Protein AF-A0A7C1J392-F1 (afdb_monomer_lite)

pLDDT: mean 86.51, std 8.69, range [54.91, 96.25]

Radius of gyration: 18.33 Å; chains: 1; bounding box: 50×27×50 Å

Secondary structure (DSSP, 8-state):
--HHHHHHHHHHHHHHHHHHHIIIIITT-HHHHHTSHHHHHHHHHHHHHHHHHHHHTTS----HHHHHHHHHHHHHHHHHHHHHHHHHHH-TT-TTTTHHIIIIIHHHHHHHHHHHHHHHHHHHHHH--

Foldseek 3Di:
DDPVVLVVVLVVQLVCQLCCQLPPPQVVPPVSVVVVVSNVVSNVRSVVRSVVSSVVVVVDDLDLVNLLQVQLCVQLVVQLCCQQCVCCVPPVVDPCHSVCSVPPRNNVRSNVRSVVSNVVVVVVVVVVD

Structure (mmCIF, N/CA/C/O backbone):
data_AF-A0A7C1J392-F1
#
_entry.id   AF-A0A7C1J392-F1
#
loop_
_atom_site.group_PDB
_atom_site.id
_atom_site.type_symbol
_atom_site.label_atom_id
_atom_site.label_alt_id
_atom_site.label_comp_id
_atom_site.label_asym_id
_atom_site.label_entity_id
_atom_site.label_seq_id
_atom_site.pdbx_PDB_ins_code
_atom_site.Cartn_x
_atom_site.Cartn_y
_atom_site.Cartn_z
_atom_site.occupancy
_atom_site.B_iso_or_equiv
_atom_site.auth_seq_id
_atom_site.auth_comp_id
_atom_site.auth_asym_id
_atom_site.auth_atom_id
_atom_site.pdbx_PDB_model_num
ATOM 1 N N . MET A 1 1 ? -3.263 0.006 19.945 1.00 63.88 1 MET A N 1
ATOM 2 C CA . MET A 1 1 ? -3.326 -1.026 18.874 1.00 63.88 1 MET A CA 1
ATOM 3 C C . MET A 1 1 ? -2.504 -2.243 19.294 1.00 63.88 1 MET A C 1
ATOM 5 O O . MET A 1 1 ? -1.474 -2.039 19.924 1.00 63.88 1 MET A O 1
ATOM 9 N N . ASN A 1 2 ? -2.928 -3.475 18.980 1.00 72.56 2 ASN A N 1
ATOM 10 C CA . ASN A 1 2 ? -2.185 -4.689 19.365 1.00 72.56 2 ASN A CA 1
ATOM 11 C C . ASN A 1 2 ? -0.777 -4.689 18.746 1.00 72.56 2 ASN A C 1
ATOM 13 O O . ASN A 1 2 ? -0.609 -4.280 17.594 1.00 72.56 2 ASN A O 1
ATOM 17 N N . ASN A 1 3 ? 0.224 -5.171 19.490 1.00 79.62 3 ASN A N 1
ATOM 18 C CA . ASN A 1 3 ? 1.631 -5.146 19.062 1.00 79.62 3 ASN A CA 1
ATOM 19 C C . ASN A 1 3 ? 1.865 -5.878 17.730 1.00 79.62 3 ASN A C 1
ATOM 21 O O . ASN A 1 3 ? 2.665 -5.417 16.922 1.00 79.62 3 ASN A O 1
ATOM 25 N N . PHE A 1 4 ? 1.106 -6.945 17.459 1.00 74.19 4 PHE A N 1
ATOM 26 C CA . PHE A 1 4 ? 1.136 -7.658 16.179 1.00 74.19 4 PHE A CA 1
ATOM 27 C C . PHE A 1 4 ? 0.763 -6.757 14.988 1.00 74.19 4 PHE A C 1
ATOM 29 O O . PHE A 1 4 ? 1.508 -6.660 14.020 1.00 74.19 4 PHE A O 1
ATOM 36 N N . PHE A 1 5 ? -0.349 -6.023 15.081 1.00 69.25 5 PHE A N 1
ATOM 37 C CA . PHE A 1 5 ? -0.779 -5.101 14.022 1.00 69.25 5 PHE A CA 1
ATOM 38 C C . PHE A 1 5 ? 0.198 -3.942 13.830 1.00 69.25 5 PHE A C 1
ATOM 40 O O . PHE A 1 5 ? 0.471 -3.546 12.699 1.00 69.25 5 PHE A O 1
ATOM 47 N N . ARG A 1 6 ? 0.751 -3.411 14.929 1.00 80.06 6 ARG A N 1
ATOM 48 C CA . ARG A 1 6 ? 1.806 -2.388 14.867 1.00 80.06 6 ARG A CA 1
ATOM 49 C C . ARG A 1 6 ? 3.013 -2.901 14.096 1.00 80.06 6 ARG A C 1
ATOM 51 O O . ARG A 1 6 ? 3.497 -2.200 13.219 1.00 80.06 6 ARG A O 1
ATOM 58 N N . PHE A 1 7 ? 3.442 -4.129 14.375 1.00 85.69 7 PHE A N 1
ATOM 59 C CA . PHE A 1 7 ? 4.567 -4.748 13.687 1.00 85.69 7 PHE A CA 1
ATOM 60 C C . PHE A 1 7 ? 4.295 -4.905 12.189 1.00 85.69 7 PHE A C 1
ATOM 62 O O . PHE A 1 7 ? 5.100 -4.451 11.381 1.00 85.69 7 PHE A O 1
ATOM 69 N N . VAL A 1 8 ? 3.136 -5.460 11.817 1.00 79.75 8 VAL A N 1
ATOM 70 C CA . VAL A 1 8 ? 2.748 -5.651 10.409 1.00 79.75 8 VAL A CA 1
ATOM 71 C C . VAL A 1 8 ? 2.730 -4.323 9.650 1.00 79.75 8 VAL A C 1
ATOM 73 O O . VAL A 1 8 ? 3.330 -4.219 8.585 1.00 79.75 8 VAL A O 1
ATOM 76 N N . ILE A 1 9 ? 2.101 -3.282 10.203 1.00 81.50 9 ILE A N 1
ATOM 77 C CA . ILE A 1 9 ? 2.034 -1.965 9.553 1.00 81.50 9 ILE A CA 1
ATOM 78 C C . ILE A 1 9 ? 3.429 -1.349 9.419 1.00 81.50 9 ILE A C 1
ATOM 80 O O . ILE A 1 9 ? 3.772 -0.845 8.354 1.00 81.50 9 ILE A O 1
ATOM 84 N N . THR A 1 10 ? 4.248 -1.401 10.470 1.00 87.12 10 THR A N 1
ATOM 85 C CA . THR A 1 10 ? 5.625 -0.897 10.424 1.00 87.12 10 THR A CA 1
ATOM 86 C C . THR A 1 10 ? 6.466 -1.644 9.386 1.00 87.12 10 THR A C 1
ATOM 88 O O . THR A 1 10 ? 7.217 -0.999 8.660 1.00 87.12 10 THR A O 1
ATOM 91 N N . ALA A 1 11 ? 6.310 -2.966 9.260 1.00 86.75 11 ALA A N 1
ATOM 92 C CA . ALA A 1 11 ? 6.997 -3.767 8.249 1.00 86.75 11 ALA A CA 1
ATOM 93 C C . ALA 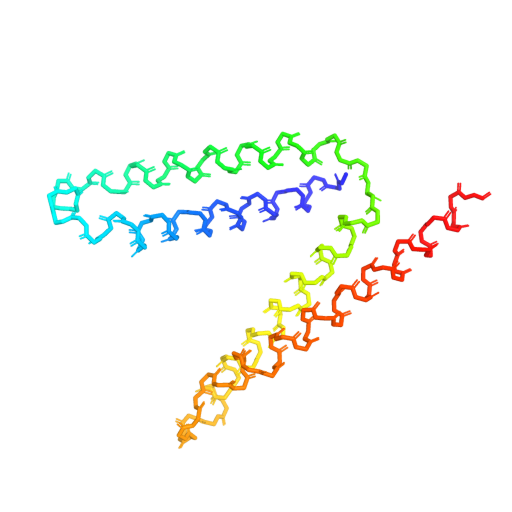A 1 11 ? 6.550 -3.402 6.823 1.00 86.75 11 ALA A C 1
ATOM 95 O O . ALA A 1 11 ? 7.393 -3.185 5.957 1.00 86.75 11 ALA A O 1
ATOM 96 N N . ILE A 1 12 ? 5.240 -3.254 6.590 1.00 84.44 12 ILE A N 1
ATOM 97 C CA . ILE A 1 12 ? 4.700 -2.812 5.295 1.00 84.44 12 ILE A CA 1
ATOM 98 C C . ILE A 1 12 ? 5.235 -1.422 4.937 1.00 84.44 12 ILE A C 1
ATOM 100 O O . ILE A 1 12 ? 5.707 -1.224 3.822 1.00 84.44 12 ILE A O 1
ATOM 104 N N . VAL A 1 13 ? 5.203 -0.469 5.876 1.00 88.75 13 VAL A N 1
ATOM 105 C CA . VAL A 1 13 ? 5.715 0.893 5.656 1.00 88.75 13 VAL A CA 1
ATOM 106 C C . VAL A 1 13 ? 7.208 0.878 5.361 1.00 88.75 13 VAL A C 1
ATOM 108 O O . VAL A 1 13 ? 7.636 1.580 4.453 1.00 88.75 13 VAL A O 1
ATOM 111 N N . PHE A 1 14 ? 7.993 0.078 6.086 1.00 92.81 14 PHE A N 1
ATOM 112 C CA . PHE A 1 14 ? 9.423 -0.067 5.827 1.00 92.81 14 PHE A CA 1
ATOM 113 C C . PHE A 1 14 ? 9.680 -0.542 4.393 1.00 92.81 14 PHE A C 1
ATOM 115 O O . PHE A 1 14 ? 10.399 0.117 3.648 1.00 92.81 14 PHE A O 1
ATOM 122 N N . VAL A 1 15 ? 9.047 -1.648 3.988 1.00 88.50 15 VAL A N 1
ATOM 123 C CA . VAL A 1 15 ? 9.220 -2.233 2.651 1.00 88.50 15 VAL A CA 1
ATOM 124 C C . VAL A 1 15 ? 8.754 -1.257 1.569 1.00 88.50 15 VAL A C 1
ATOM 126 O O . VAL A 1 15 ? 9.487 -0.997 0.617 1.00 88.50 15 VAL A O 1
ATOM 129 N N . ALA A 1 16 ? 7.570 -0.664 1.732 1.00 86.19 16 ALA A N 1
ATOM 130 C CA . ALA A 1 16 ? 7.018 0.286 0.773 1.00 86.19 16 ALA A CA 1
ATOM 131 C C . ALA A 1 16 ? 7.896 1.538 0.634 1.00 86.19 16 ALA A C 1
ATOM 133 O O . ALA A 1 16 ? 8.214 1.936 -0.483 1.00 86.19 16 ALA A O 1
ATOM 134 N N . ALA A 1 17 ? 8.325 2.136 1.750 1.00 90.38 17 ALA A N 1
ATOM 135 C CA . ALA A 1 17 ? 9.190 3.312 1.738 1.00 90.38 17 ALA A CA 1
ATOM 136 C C . ALA A 1 17 ? 10.556 2.999 1.117 1.00 90.38 17 ALA A C 1
ATOM 138 O O . ALA A 1 17 ? 11.040 3.790 0.314 1.00 90.38 17 ALA A O 1
ATOM 139 N N . PHE A 1 18 ? 11.148 1.842 1.431 1.00 92.31 18 PHE A N 1
ATOM 140 C CA . PHE A 1 18 ? 12.415 1.414 0.840 1.00 92.31 18 PHE A CA 1
ATOM 141 C C . PHE A 1 18 ? 12.315 1.338 -0.686 1.00 92.31 18 PHE A C 1
ATOM 143 O O . PHE A 1 18 ? 13.057 2.029 -1.384 1.00 92.31 18 PHE A O 1
ATOM 150 N N . PHE A 1 19 ? 11.360 0.558 -1.204 1.00 88.88 19 PHE A N 1
ATOM 151 C CA . PHE A 1 19 ? 11.206 0.380 -2.646 1.00 88.88 19 PHE A CA 1
ATOM 152 C C . PHE A 1 19 ? 10.826 1.679 -3.350 1.00 88.88 19 PHE A C 1
ATOM 154 O O . PHE A 1 19 ? 11.388 1.977 -4.399 1.00 88.88 19 PHE A O 1
ATOM 161 N N . PHE A 1 20 ? 9.916 2.470 -2.780 1.00 86.44 20 PHE A N 1
ATOM 162 C CA . PHE A 1 20 ? 9.478 3.720 -3.395 1.00 86.44 20 PHE A CA 1
ATOM 163 C C . PHE A 1 20 ? 10.614 4.747 -3.475 1.00 86.44 20 PHE A C 1
ATOM 165 O O . PHE A 1 20 ? 10.830 5.344 -4.525 1.00 86.44 20 PHE A O 1
ATOM 172 N N . ILE A 1 21 ? 11.379 4.928 -2.394 1.00 90.56 21 ILE A N 1
ATOM 173 C CA . ILE A 1 21 ? 12.497 5.883 -2.353 1.00 90.56 21 ILE A CA 1
ATOM 174 C C . ILE A 1 21 ? 13.650 5.416 -3.242 1.00 90.56 21 ILE A C 1
ATOM 176 O O . ILE A 1 21 ? 14.305 6.239 -3.877 1.00 90.56 21 ILE A O 1
ATOM 180 N N . TYR A 1 22 ? 13.891 4.108 -3.319 1.00 90.12 22 TYR A N 1
ATOM 181 C CA . TYR A 1 22 ? 14.892 3.566 -4.226 1.00 90.12 22 TYR A CA 1
ATOM 182 C C . TYR A 1 22 ? 14.491 3.764 -5.698 1.00 90.12 22 TYR A C 1
ATOM 184 O O . TYR A 1 22 ? 15.249 4.378 -6.439 1.00 90.12 22 TYR A O 1
ATOM 192 N N . TRP A 1 23 ? 13.304 3.305 -6.111 1.00 85.25 23 TRP A N 1
ATOM 193 C CA . TRP A 1 23 ? 12.905 3.251 -7.527 1.00 85.25 23 TRP A CA 1
ATOM 194 C C . TRP A 1 23 ? 12.411 4.570 -8.123 1.00 85.25 23 TRP A C 1
ATOM 196 O O . TRP A 1 23 ? 12.486 4.745 -9.337 1.00 85.25 23 TRP A O 1
ATOM 206 N N . VAL A 1 24 ? 11.839 5.473 -7.318 1.00 85.88 24 VAL A N 1
ATOM 207 C CA . VAL A 1 24 ? 11.214 6.689 -7.862 1.00 85.88 24 VAL A CA 1
ATOM 208 C C . VAL A 1 24 ? 12.223 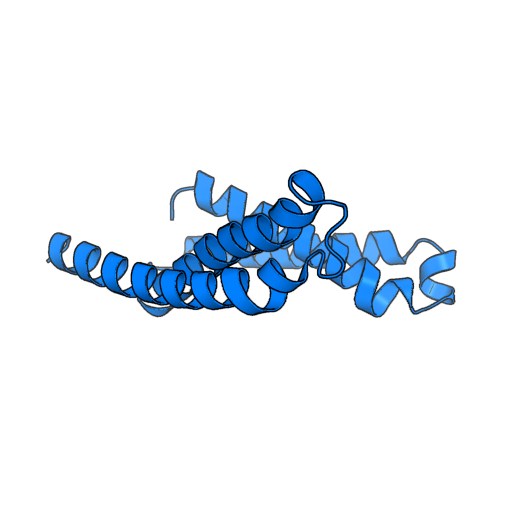7.836 -7.976 1.00 85.88 24 VAL A C 1
ATOM 210 O O . VAL A 1 24 ? 12.444 8.293 -9.089 1.00 85.88 24 VAL A O 1
ATOM 213 N N . PRO A 1 25 ? 12.858 8.327 -6.894 1.00 87.06 25 PRO A N 1
ATOM 214 C CA . PRO A 1 25 ? 13.842 9.400 -7.014 1.00 87.06 25 PRO A CA 1
ATOM 215 C C . PRO A 1 25 ? 15.291 8.918 -7.187 1.00 87.06 25 PRO A C 1
ATOM 217 O O . PRO A 1 25 ? 16.018 9.506 -7.980 1.00 87.06 25 PRO A O 1
ATOM 220 N N . LEU A 1 26 ? 15.751 7.900 -6.444 1.00 88.25 26 LEU A N 1
ATOM 221 C CA . LEU A 1 26 ? 17.194 7.635 -6.313 1.00 88.25 26 LEU A CA 1
ATOM 222 C C . LEU A 1 26 ? 17.790 6.849 -7.483 1.00 88.25 26 LEU A C 1
ATOM 224 O O . LEU A 1 26 ? 18.863 7.206 -7.963 1.00 88.25 26 LEU A O 1
ATOM 228 N N . SER A 1 27 ? 17.093 5.832 -7.993 1.00 86.94 27 SER A N 1
ATOM 229 C CA . SER A 1 27 ? 17.550 5.059 -9.155 1.00 86.94 27 SER A CA 1
ATOM 230 C C . SER A 1 27 ? 17.590 5.885 -10.442 1.00 86.94 27 SER A C 1
ATOM 232 O O . SER A 1 27 ? 18.258 5.496 -11.394 1.00 86.94 27 SER A O 1
ATOM 234 N N . LEU A 1 28 ? 16.891 7.025 -10.478 1.00 88.25 28 LEU A N 1
ATOM 235 C CA . LEU A 1 28 ? 16.880 7.942 -11.618 1.00 88.25 28 LEU A CA 1
ATOM 236 C C . LEU A 1 28 ? 18.056 8.929 -11.616 1.00 88.25 28 LEU A C 1
ATOM 238 O O . LEU A 1 28 ? 18.220 9.660 -12.589 1.00 88.25 28 LEU A O 1
ATOM 242 N N . ILE A 1 29 ? 18.872 8.965 -10.554 1.00 90.50 29 ILE A N 1
ATOM 243 C CA . ILE A 1 29 ? 20.055 9.828 -10.456 1.00 90.50 29 ILE A CA 1
ATOM 244 C C . ILE A 1 29 ? 21.304 8.967 -10.719 1.00 90.50 29 ILE A C 1
ATOM 246 O O . ILE A 1 29 ? 21.765 8.283 -9.800 1.00 90.50 29 ILE A O 1
ATOM 250 N N . PRO A 1 30 ? 21.900 9.011 -11.931 1.00 84.44 30 PRO A N 1
ATOM 251 C CA . PRO A 1 30 ? 22.934 8.056 -12.348 1.00 84.44 30 PRO A CA 1
ATOM 252 C C . PRO A 1 30 ? 24.131 8.011 -11.393 1.00 84.44 30 PRO A C 1
ATOM 254 O O . PRO A 1 30 ? 24.565 6.943 -10.975 1.00 84.44 30 PRO A O 1
ATOM 257 N N . TYR A 1 31 ? 24.595 9.182 -10.952 1.00 84.38 31 TYR A N 1
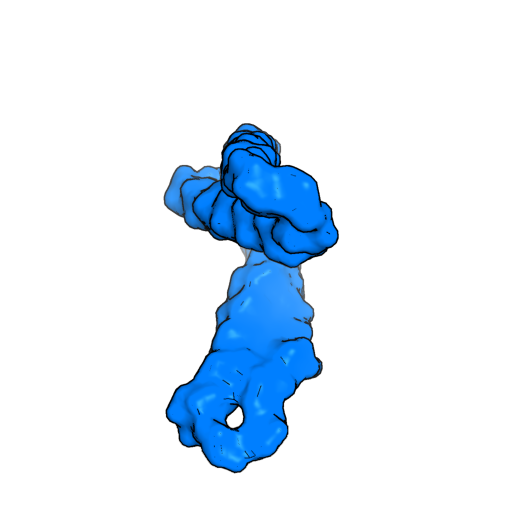ATOM 258 C CA . TYR A 1 31 ? 25.743 9.310 -10.054 1.00 84.38 31 TYR A CA 1
ATOM 259 C C . TYR A 1 31 ? 25.512 8.665 -8.674 1.00 84.38 31 TYR A C 1
ATOM 261 O O . TYR A 1 31 ? 26.400 8.030 -8.113 1.00 84.38 31 TYR A O 1
ATOM 269 N N . VAL A 1 32 ? 24.303 8.797 -8.117 1.00 79.06 32 VAL A N 1
ATOM 270 C CA . VAL A 1 32 ? 23.947 8.260 -6.788 1.00 79.06 32 VAL A CA 1
ATOM 271 C C . VAL A 1 32 ? 23.642 6.759 -6.864 1.00 79.06 32 VAL A C 1
ATOM 273 O O . VAL A 1 32 ? 23.804 6.030 -5.877 1.00 79.06 32 VAL A O 1
ATOM 276 N N . HIS A 1 33 ? 23.209 6.283 -8.032 1.00 79.94 33 HIS A N 1
ATOM 277 C CA . HIS A 1 33 ? 22.991 4.869 -8.304 1.00 79.94 33 HIS A CA 1
ATOM 278 C C . HIS A 1 33 ? 24.313 4.105 -8.483 1.00 79.94 33 HIS A C 1
ATOM 280 O O . HIS A 1 33 ? 24.509 3.095 -7.810 1.00 79.94 33 HIS A O 1
ATOM 286 N N . GLU A 1 34 ? 25.241 4.600 -9.311 1.00 79.75 34 GLU A N 1
ATOM 287 C CA . GLU A 1 34 ? 26.516 3.914 -9.589 1.00 79.75 34 GLU A CA 1
ATOM 288 C C . GLU A 1 34 ? 27.417 3.774 -8.359 1.00 79.75 34 GLU A C 1
ATOM 290 O O . GLU A 1 34 ? 28.076 2.752 -8.181 1.00 79.75 34 GLU A O 1
ATOM 295 N N . LEU A 1 35 ? 27.386 4.752 -7.451 1.00 84.50 35 LEU A N 1
ATOM 296 C CA . LEU A 1 35 ? 28.114 4.685 -6.182 1.00 84.50 35 LEU A CA 1
ATOM 297 C C . LEU A 1 35 ? 27.472 3.725 -5.159 1.00 84.50 35 LEU A C 1
ATOM 299 O O . LEU A 1 35 ? 27.989 3.571 -4.054 1.00 84.50 35 LEU A O 1
ATOM 303 N N . GLY A 1 36 ? 26.310 3.129 -5.459 1.00 84.25 36 GLY A N 1
ATOM 304 C CA . GLY A 1 36 ? 25.572 2.247 -4.545 1.00 84.25 36 GLY A CA 1
ATOM 305 C C . GLY A 1 36 ? 24.954 2.953 -3.327 1.00 84.25 36 GLY A C 1
ATOM 306 O O . GLY A 1 36 ? 24.265 2.323 -2.523 1.00 84.25 36 GLY A O 1
ATOM 307 N N . ILE A 1 37 ? 25.136 4.273 -3.196 1.00 90.31 37 ILE A N 1
ATOM 308 C CA . ILE A 1 37 ? 24.666 5.083 -2.058 1.00 90.31 37 ILE A CA 1
ATOM 309 C C . ILE A 1 37 ? 23.130 5.101 -1.990 1.00 90.31 37 ILE A C 1
ATOM 311 O O . ILE A 1 37 ? 22.549 5.196 -0.907 1.00 90.31 37 ILE A O 1
ATOM 315 N N . SER A 1 38 ? 22.463 4.919 -3.134 1.00 89.00 38 SER A N 1
ATOM 316 C CA . SER A 1 38 ? 21.001 4.816 -3.241 1.00 89.00 38 SER A CA 1
ATOM 317 C C . SER A 1 38 ? 20.390 3.782 -2.287 1.00 89.00 38 SER A C 1
ATOM 319 O O . SER A 1 38 ? 19.345 4.042 -1.685 1.00 89.00 38 SER A O 1
ATOM 321 N N . TYR A 1 39 ? 21.044 2.632 -2.090 1.00 88.81 39 TYR A N 1
ATOM 322 C CA . TYR A 1 39 ? 20.569 1.591 -1.171 1.00 88.81 39 TYR A CA 1
ATOM 323 C C . TYR A 1 39 ? 20.634 2.042 0.290 1.00 88.81 39 TYR A C 1
ATOM 325 O O . TYR A 1 39 ? 19.698 1.818 1.053 1.00 88.81 39 TYR A O 1
ATOM 333 N N . PHE A 1 40 ? 21.709 2.724 0.683 1.00 93.00 40 PHE A N 1
ATOM 334 C CA . PHE A 1 40 ? 21.883 3.190 2.057 1.00 93.00 40 PHE A CA 1
ATOM 335 C C . PHE A 1 40 ? 20.941 4.348 2.395 1.00 93.00 40 PHE A C 1
ATOM 337 O O . PHE A 1 40 ? 20.346 4.354 3.472 1.00 93.00 40 PHE A O 1
ATOM 344 N N . ILE A 1 41 ? 20.750 5.294 1.467 1.00 92.25 41 ILE A N 1
ATOM 345 C CA . ILE A 1 41 ? 19.805 6.406 1.652 1.00 92.25 41 ILE A CA 1
ATOM 346 C C . ILE A 1 41 ? 18.375 5.870 1.754 1.00 92.25 41 ILE A C 1
ATOM 348 O O . ILE A 1 41 ? 17.660 6.211 2.695 1.00 92.25 41 ILE A O 1
ATOM 352 N N . SER A 1 42 ? 17.960 4.997 0.829 1.00 92.06 42 SER A N 1
ATOM 353 C CA . SER A 1 42 ? 16.614 4.407 0.858 1.00 92.06 42 SER A CA 1
ATOM 354 C C . SER A 1 42 ? 16.368 3.592 2.128 1.00 92.06 42 SER A C 1
ATOM 356 O O . SER A 1 42 ? 15.314 3.741 2.746 1.00 92.06 42 SER A O 1
ATOM 358 N N . LEU A 1 43 ? 17.346 2.801 2.580 1.00 94.94 43 LEU A N 1
ATOM 359 C CA . LEU A 1 43 ? 17.255 2.036 3.825 1.00 94.94 43 LEU A CA 1
ATOM 360 C C . LEU A 1 43 ? 17.168 2.953 5.053 1.00 94.94 43 LEU A C 1
ATOM 362 O O . LEU A 1 43 ? 16.337 2.719 5.931 1.00 94.94 43 LEU A O 1
ATOM 366 N N . GLY A 1 44 ? 17.954 4.033 5.091 1.00 95.25 44 GLY A N 1
ATOM 367 C CA . GLY A 1 44 ? 17.893 5.044 6.148 1.00 95.25 44 GLY A CA 1
ATOM 368 C C . GLY A 1 44 ? 16.535 5.747 6.219 1.00 95.25 44 GLY A C 1
ATOM 369 O O . GLY A 1 44 ? 15.932 5.834 7.291 1.00 95.25 44 GLY A O 1
ATOM 370 N N . CYS A 1 45 ? 16.000 6.190 5.078 1.00 93.56 45 CYS A N 1
ATOM 371 C CA . CYS A 1 45 ? 14.681 6.819 5.019 1.00 93.56 45 CYS A CA 1
ATOM 372 C C . CYS A 1 45 ? 13.553 5.842 5.381 1.00 93.56 45 CYS A C 1
ATOM 374 O O . CYS A 1 45 ? 12.634 6.210 6.116 1.00 93.56 45 CYS A O 1
ATOM 376 N N . ALA A 1 46 ? 13.630 4.593 4.917 1.00 93.31 46 ALA A N 1
ATOM 377 C CA . ALA A 1 46 ? 12.671 3.549 5.260 1.00 93.31 46 ALA A CA 1
ATOM 378 C C . ALA A 1 46 ? 12.681 3.237 6.761 1.00 93.31 46 ALA A C 1
ATOM 380 O O . ALA A 1 46 ? 11.620 3.165 7.383 1.00 93.31 46 ALA A O 1
ATOM 381 N N . ALA A 1 47 ? 13.868 3.117 7.364 1.00 95.19 47 ALA A N 1
ATOM 382 C CA . ALA A 1 47 ? 14.024 2.924 8.802 1.00 95.19 47 ALA A CA 1
ATOM 383 C C . ALA A 1 47 ? 13.444 4.104 9.595 1.00 95.19 47 ALA A C 1
ATOM 385 O O . ALA A 1 47 ? 12.727 3.890 10.574 1.00 95.19 47 ALA A O 1
ATOM 386 N N . PHE A 1 48 ? 13.685 5.341 9.149 1.00 94.00 48 PHE A N 1
ATOM 387 C CA . PHE A 1 48 ? 13.124 6.537 9.776 1.00 94.00 48 PHE A CA 1
ATOM 388 C C . PHE A 1 48 ? 11.590 6.573 9.696 1.00 94.00 48 PHE A C 1
ATOM 390 O O . PHE A 1 48 ? 10.925 6.798 10.709 1.00 94.00 48 PHE A O 1
ATOM 397 N N . ALA A 1 49 ? 11.011 6.289 8.526 1.00 91.19 49 ALA A N 1
ATOM 398 C CA . ALA A 1 49 ? 9.561 6.226 8.341 1.00 91.19 49 ALA A CA 1
ATOM 399 C C . ALA A 1 49 ? 8.922 5.121 9.202 1.00 91.19 49 ALA A C 1
ATOM 401 O O . ALA A 1 49 ? 7.931 5.359 9.896 1.00 91.19 49 ALA A O 1
ATOM 402 N N . ALA A 1 50 ? 9.521 3.928 9.218 1.00 90.62 50 ALA A N 1
ATOM 403 C CA . ALA A 1 50 ? 9.078 2.802 10.033 1.00 90.62 50 ALA A CA 1
ATOM 404 C C . ALA A 1 50 ? 9.133 3.127 11.534 1.00 90.62 50 ALA A C 1
ATOM 406 O O . ALA A 1 50 ? 8.159 2.903 12.260 1.00 90.62 50 ALA A O 1
ATOM 407 N N . TRP A 1 51 ? 10.238 3.722 11.995 1.00 93.19 51 TRP A N 1
ATOM 408 C CA . TRP A 1 51 ? 10.398 4.202 13.366 1.00 93.19 51 TRP A CA 1
ATOM 409 C C . TRP A 1 51 ? 9.332 5.241 13.735 1.00 93.19 51 TRP A C 1
ATOM 411 O O . TRP A 1 51 ? 8.705 5.133 14.794 1.00 93.19 51 TRP A O 1
ATOM 421 N N . TYR A 1 52 ? 9.079 6.211 12.851 1.00 89.56 52 TYR A N 1
ATOM 422 C CA . TYR A 1 52 ? 8.070 7.246 13.060 1.00 89.56 52 TYR A CA 1
ATOM 423 C C . TYR A 1 52 ? 6.668 6.639 13.210 1.00 89.56 52 TYR A C 1
ATOM 425 O O . TYR A 1 52 ? 5.952 6.937 14.172 1.00 89.56 52 TYR A O 1
ATOM 433 N N . VAL A 1 53 ? 6.296 5.721 12.313 1.00 87.56 53 VAL A N 1
ATOM 434 C CA . VAL A 1 53 ? 5.011 5.009 12.360 1.00 87.56 53 VAL A CA 1
ATOM 435 C C . VAL A 1 53 ? 4.895 4.155 13.618 1.00 87.56 53 VAL A C 1
ATOM 437 O O . VAL A 1 53 ? 3.852 4.181 14.272 1.00 87.56 53 VAL A O 1
ATOM 440 N N . TRP A 1 54 ? 5.951 3.447 14.022 1.00 88.38 54 TRP A N 1
ATOM 441 C CA . TRP A 1 54 ? 5.955 2.650 15.252 1.00 88.38 54 TRP A CA 1
ATOM 442 C C . TRP A 1 54 ? 5.733 3.509 16.506 1.00 88.38 54 TRP A C 1
ATOM 444 O O . TRP A 1 54 ? 4.953 3.133 17.388 1.00 88.38 54 TRP A O 1
ATOM 454 N N . ARG A 1 55 ? 6.383 4.678 16.577 1.00 87.25 55 ARG A N 1
ATOM 455 C CA . ARG A 1 55 ? 6.241 5.644 17.678 1.00 87.25 55 ARG A CA 1
ATOM 456 C C . ARG A 1 55 ? 4.829 6.228 17.730 1.00 87.25 55 ARG A C 1
ATOM 458 O O . ARG A 1 55 ? 4.206 6.209 18.786 1.00 87.25 55 ARG A O 1
ATOM 465 N N . LYS A 1 56 ? 4.291 6.706 16.602 1.00 81.62 56 LYS A N 1
ATOM 466 C CA . LYS A 1 56 ? 2.965 7.350 16.557 1.00 81.62 56 LYS A CA 1
ATOM 467 C C . LYS A 1 56 ? 1.801 6.373 16.694 1.00 81.62 56 LYS A C 1
ATOM 469 O O . LYS A 1 56 ? 0.793 6.720 17.299 1.00 81.62 56 LYS A O 1
ATOM 474 N N . SER A 1 57 ? 1.951 5.139 16.222 1.00 73.38 57 SER A N 1
ATOM 475 C CA . SER A 1 57 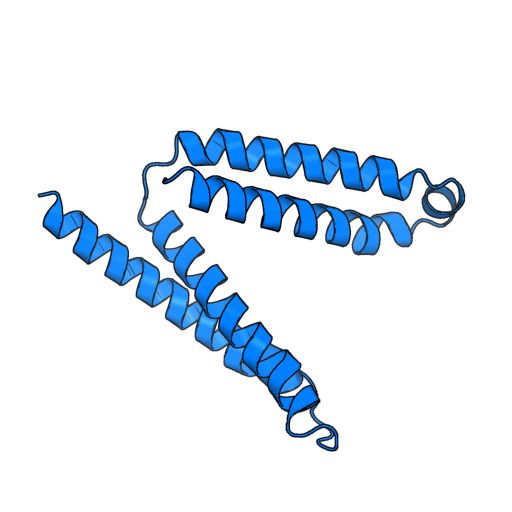? 0.933 4.093 16.391 1.00 73.38 57 SER A CA 1
ATOM 476 C C . SER A 1 57 ? 0.775 3.606 17.840 1.00 73.38 57 SER A C 1
ATOM 478 O O . SER A 1 57 ? -0.208 2.928 18.143 1.00 73.38 57 SER A O 1
ATOM 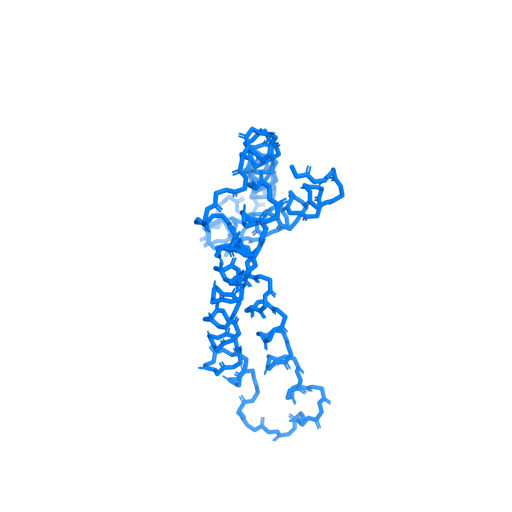480 N N . ALA A 1 58 ? 1.704 3.956 18.742 1.00 69.44 58 ALA A N 1
ATOM 481 C CA . ALA A 1 58 ? 1.599 3.688 20.178 1.00 69.44 58 ALA A CA 1
ATOM 482 C C . ALA A 1 58 ? 0.567 4.589 20.874 1.00 69.44 58 ALA A C 1
ATOM 484 O O . ALA A 1 58 ? -0.156 4.128 21.749 1.00 69.44 58 ALA A O 1
ATOM 485 N N . SER A 1 59 ? 0.512 5.861 20.472 1.00 59.66 59 SER A N 1
ATOM 486 C CA . SER A 1 59 ? -0.302 6.914 21.101 1.00 59.66 59 SER A CA 1
ATOM 487 C C . SER A 1 59 ? -1.614 7.178 20.368 1.00 59.66 59 SER A C 1
ATOM 489 O O . SER A 1 59 ? -2.359 8.081 20.729 1.00 59.66 59 SER A O 1
ATOM 491 N N . ALA A 1 60 ? -1.864 6.440 19.292 1.00 58.62 60 ALA A N 1
ATOM 492 C CA . ALA A 1 60 ? -3.039 6.627 18.476 1.00 58.62 60 ALA A CA 1
ATOM 493 C C . ALA A 1 60 ? -4.235 5.914 19.120 1.00 58.62 60 ALA A C 1
ATOM 495 O O . ALA A 1 60 ? -4.392 4.692 18.989 1.00 58.62 60 ALA A O 1
ATOM 496 N N . ASP A 1 61 ? -5.085 6.681 19.803 1.00 62.84 61 ASP A N 1
ATOM 497 C CA . ASP A 1 61 ? -6.469 6.272 20.005 1.00 62.84 61 ASP A CA 1
ATOM 498 C C . ASP A 1 61 ? -7.082 5.973 18.639 1.00 62.84 61 ASP A C 1
ATOM 500 O O . ASP A 1 61 ? -6.854 6.703 17.673 1.00 62.84 61 ASP A O 1
ATOM 504 N N . ALA A 1 62 ? -7.829 4.871 18.538 1.00 63.84 62 ALA A N 1
ATOM 505 C CA . ALA A 1 62 ? -8.473 4.455 17.297 1.00 63.84 62 ALA A CA 1
ATOM 506 C C . ALA A 1 62 ? -9.611 5.430 16.952 1.00 63.84 62 ALA A C 1
ATOM 508 O O . ALA A 1 62 ? -10.791 5.146 17.162 1.00 63.84 62 ALA A O 1
ATOM 509 N N . GLY A 1 63 ? -9.241 6.610 16.461 1.00 77.69 63 GLY A N 1
ATOM 510 C CA . GLY A 1 63 ? -10.154 7.619 15.965 1.00 77.69 63 GLY A CA 1
ATOM 511 C C . GLY A 1 63 ? -10.888 7.125 14.723 1.00 77.69 63 GLY A C 1
ATOM 512 O O . GLY A 1 63 ? -10.470 6.178 14.046 1.00 77.69 63 GLY A O 1
ATOM 513 N N . LEU A 1 64 ? -11.990 7.800 14.410 1.00 81.44 64 LEU A N 1
ATOM 514 C CA . LEU A 1 64 ? -12.804 7.528 13.229 1.00 81.44 64 LEU A CA 1
ATOM 515 C C . LEU A 1 64 ? -11.955 7.508 11.950 1.00 81.44 64 LEU A C 1
ATOM 517 O O . LEU A 1 64 ? -11.955 6.521 11.219 1.00 81.44 64 LEU A O 1
ATOM 521 N N . THR A 1 65 ? -11.161 8.560 11.741 1.00 82.31 65 THR A N 1
ATOM 522 C CA . THR A 1 65 ? -10.281 8.724 10.576 1.00 82.31 65 THR A CA 1
ATOM 523 C C . THR A 1 65 ? -9.317 7.557 10.417 1.00 82.31 65 THR A C 1
ATOM 525 O O . THR A 1 65 ? -9.119 7.054 9.318 1.00 82.31 65 THR A O 1
ATOM 528 N N . GLN A 1 66 ? -8.752 7.072 11.520 1.00 82.81 66 GLN A N 1
ATOM 529 C CA . GLN A 1 66 ? -7.805 5.967 11.488 1.00 82.81 66 GLN A CA 1
ATOM 530 C C . GLN A 1 66 ? -8.484 4.637 11.151 1.00 82.81 66 GLN A C 1
ATOM 532 O O . GLN A 1 66 ? -7.928 3.844 10.398 1.00 82.81 66 GLN A O 1
ATOM 537 N N . SER A 1 67 ? -9.704 4.411 11.643 1.00 86.75 67 SER A N 1
ATOM 538 C CA . SER A 1 67 ? -10.482 3.215 11.296 1.00 86.75 67 SER A CA 1
ATOM 539 C C . SER A 1 67 ? -10.866 3.204 9.813 1.00 86.75 67 SER A C 1
ATOM 541 O O . SER A 1 67 ? -10.738 2.170 9.162 1.00 86.75 67 SER A O 1
ATOM 543 N N . ILE A 1 68 ? -11.256 4.362 9.266 1.00 89.31 68 ILE A N 1
ATOM 544 C CA . ILE A 1 68 ? -11.547 4.545 7.835 1.00 89.31 68 ILE A CA 1
ATOM 545 C C . ILE A 1 68 ? -10.295 4.289 6.993 1.00 89.31 68 ILE A C 1
ATOM 547 O O . ILE A 1 68 ? -10.336 3.468 6.083 1.00 89.31 68 ILE A O 1
ATOM 551 N N . ILE A 1 69 ? -9.173 4.946 7.312 1.00 87.12 69 ILE A N 1
ATOM 552 C CA . ILE A 1 69 ? -7.916 4.793 6.565 1.00 87.12 69 ILE A CA 1
ATOM 553 C C . ILE A 1 69 ? -7.462 3.331 6.580 1.00 87.12 69 ILE A C 1
ATOM 555 O O . ILE A 1 69 ? -7.137 2.783 5.530 1.00 87.12 69 ILE A O 1
ATOM 559 N N . TYR A 1 70 ? -7.483 2.664 7.738 1.00 85.50 70 TYR A N 1
ATOM 560 C CA . TYR A 1 70 ? -7.094 1.256 7.804 1.00 85.50 70 TYR A CA 1
ATOM 561 C C . TYR A 1 70 ? -8.008 0.353 6.993 1.00 85.50 70 TYR A C 1
ATOM 563 O O . TYR A 1 70 ? -7.508 -0.477 6.238 1.00 85.50 70 TYR A O 1
ATOM 571 N N . GLY A 1 71 ? -9.325 0.513 7.126 1.00 89.62 71 GLY A N 1
ATOM 572 C CA . GLY A 1 71 ? -10.269 -0.264 6.335 1.00 89.62 71 GLY A CA 1
ATOM 573 C C . GLY A 1 71 ? -10.011 -0.083 4.840 1.00 89.62 71 GLY A C 1
ATOM 574 O O . GLY A 1 71 ? -9.898 -1.073 4.119 1.00 89.62 71 GLY A O 1
ATOM 575 N N . ALA A 1 72 ? -9.833 1.165 4.396 1.00 92.69 72 ALA A N 1
ATOM 576 C CA . ALA A 1 72 ? -9.605 1.508 2.998 1.00 92.69 72 ALA A CA 1
ATOM 577 C C . ALA A 1 72 ? -8.332 0.867 2.435 1.00 92.69 72 ALA A C 1
ATOM 579 O O . ALA A 1 72 ? -8.383 0.189 1.413 1.00 92.69 72 ALA A O 1
ATOM 580 N N . PHE A 1 73 ? -7.196 1.005 3.121 1.00 90.75 73 PHE A N 1
ATOM 581 C CA . PHE A 1 73 ? -5.939 0.429 2.637 1.00 90.75 73 PHE A CA 1
ATOM 582 C C . PHE A 1 73 ? -5.895 -1.099 2.730 1.00 90.75 73 PHE A C 1
ATOM 584 O O . PHE A 1 73 ? -5.332 -1.733 1.842 1.00 90.75 73 PHE A O 1
ATOM 591 N N . ILE A 1 74 ? -6.492 -1.708 3.762 1.00 89.19 74 ILE A N 1
ATOM 592 C CA . ILE A 1 74 ? -6.503 -3.172 3.903 1.00 89.19 74 ILE A CA 1
ATOM 593 C C . ILE A 1 74 ? -7.379 -3.800 2.820 1.00 89.19 74 ILE A C 1
ATOM 595 O O . ILE A 1 74 ? -6.895 -4.635 2.059 1.00 89.19 74 ILE A O 1
ATOM 599 N N . ILE A 1 75 ? -8.653 -3.402 2.728 1.00 94.06 75 ILE A N 1
ATOM 600 C CA . ILE A 1 75 ? -9.564 -4.001 1.746 1.00 94.06 75 ILE A CA 1
ATOM 601 C C . ILE A 1 75 ? -9.139 -3.608 0.333 1.00 94.06 75 ILE A C 1
ATOM 603 O O . ILE A 1 75 ? -9.046 -4.489 -0.515 1.00 94.06 75 ILE A O 1
ATOM 607 N N . GLY A 1 76 ? -8.792 -2.337 0.102 1.00 94.62 76 GLY A N 1
ATOM 608 C CA . GLY A 1 76 ? -8.304 -1.856 -1.190 1.00 94.62 76 GLY A CA 1
ATOM 609 C C . GLY A 1 76 ? -7.034 -2.558 -1.657 1.00 94.62 76 GLY A C 1
ATOM 610 O O . GLY A 1 76 ? -6.937 -2.915 -2.825 1.00 94.62 76 GLY A O 1
ATOM 611 N N . GLY A 1 77 ? -6.083 -2.824 -0.757 1.00 91.81 77 GLY A N 1
ATOM 612 C CA . GLY A 1 77 ? -4.881 -3.593 -1.077 1.00 91.81 77 GLY A CA 1
ATOM 613 C C . GLY A 1 77 ? -5.191 -5.045 -1.449 1.00 91.81 77 GLY A C 1
ATOM 614 O O . GLY A 1 77 ? -4.700 -5.537 -2.462 1.00 91.81 77 GLY A O 1
ATOM 615 N N . ILE A 1 78 ? -6.044 -5.724 -0.674 1.00 93.12 78 ILE A N 1
ATOM 616 C CA . ILE A 1 78 ? -6.446 -7.115 -0.946 1.00 93.12 78 ILE A CA 1
ATOM 617 C C . ILE A 1 78 ? -7.146 -7.220 -2.305 1.00 93.12 78 ILE A C 1
ATOM 619 O O . ILE A 1 78 ? -6.797 -8.072 -3.124 1.00 93.12 78 ILE A O 1
ATOM 623 N N . SER A 1 79 ? -8.118 -6.349 -2.568 1.00 95.62 79 SER A N 1
ATOM 624 C CA . SER A 1 79 ? -8.887 -6.370 -3.810 1.00 95.62 79 SER A CA 1
ATOM 625 C C . SER A 1 79 ? -8.074 -5.888 -5.012 1.00 95.62 79 SER A C 1
ATOM 627 O O . SER A 1 79 ? -8.251 -6.422 -6.108 1.00 95.62 79 SER A O 1
ATOM 629 N N . PHE A 1 80 ? -7.144 -4.945 -4.825 1.00 95.44 80 PHE A N 1
ATOM 630 C CA . PHE A 1 80 ? -6.148 -4.588 -5.834 1.00 95.44 80 PHE A CA 1
ATOM 631 C C . PHE A 1 80 ? -5.312 -5.811 -6.210 1.00 95.44 80 PHE A C 1
ATOM 633 O O . PHE A 1 80 ? -5.292 -6.179 -7.378 1.00 95.44 80 PHE A O 1
ATOM 640 N N . CYS A 1 81 ? -4.693 -6.489 -5.237 1.00 94.00 81 CYS A N 1
ATOM 641 C CA . CYS A 1 81 ? -3.877 -7.676 -5.494 1.00 94.00 81 CYS A CA 1
ATOM 642 C C . CYS A 1 81 ? -4.679 -8.767 -6.215 1.00 94.00 81 CYS A C 1
ATOM 644 O O . CYS A 1 81 ? -4.203 -9.329 -7.201 1.00 94.00 81 CYS A O 1
ATOM 646 N N . ALA A 1 82 ? -5.914 -9.024 -5.778 1.00 92.75 82 ALA A N 1
ATOM 647 C CA . ALA A 1 82 ? -6.788 -9.998 -6.421 1.00 92.75 82 ALA A CA 1
ATOM 648 C C . ALA A 1 82 ? -7.093 -9.638 -7.887 1.00 92.75 82 ALA A C 1
ATOM 650 O O . ALA A 1 82 ? -6.990 -10.500 -8.754 1.00 92.75 82 ALA A O 1
ATOM 651 N N . GLY A 1 83 ? -7.425 -8.380 -8.196 1.00 91.81 83 GLY A N 1
ATOM 652 C CA . GLY A 1 83 ? -7.720 -7.967 -9.575 1.00 91.81 83 GLY A CA 1
ATOM 653 C C . GLY A 1 83 ? -6.491 -7.684 -10.436 1.00 91.81 83 GLY A C 1
ATOM 654 O O . GLY A 1 83 ? -6.600 -7.677 -11.657 1.00 91.81 83 GLY A O 1
ATOM 655 N N . PHE A 1 84 ? -5.328 -7.445 -9.832 1.00 93.00 84 PHE A N 1
ATOM 656 C CA . PHE A 1 84 ? -4.072 -7.225 -10.542 1.00 93.00 84 PHE A CA 1
ATOM 657 C C . PHE A 1 84 ? -3.463 -8.568 -10.945 1.00 93.00 84 PHE A C 1
ATOM 659 O O . PHE A 1 84 ? -3.222 -8.815 -12.124 1.00 93.00 84 PHE A O 1
ATOM 666 N N . PHE A 1 85 ? -3.265 -9.467 -9.975 1.00 92.12 85 PHE A N 1
ATOM 667 C CA . PHE A 1 85 ? -2.634 -10.768 -10.202 1.00 92.12 85 PHE A CA 1
ATOM 668 C C . PHE A 1 85 ? -3.607 -11.844 -10.680 1.00 92.12 85 PHE A C 1
ATOM 670 O O . PHE A 1 85 ? -3.197 -12.733 -11.420 1.00 92.12 85 PHE A O 1
ATOM 677 N N . GLY A 1 86 ? -4.890 -11.763 -10.315 1.00 92.62 86 GLY A N 1
ATOM 678 C CA . GLY A 1 86 ? -5.900 -12.748 -10.709 1.00 92.62 86 GLY A CA 1
ATOM 679 C C . GLY A 1 86 ? -5.960 -12.980 -12.222 1.00 92.62 86 GLY A C 1
ATOM 680 O O . GLY A 1 86 ? -5.761 -14.116 -12.649 1.00 92.62 86 GLY A O 1
ATOM 681 N N . PRO A 1 87 ? -6.155 -11.941 -13.057 1.00 91.38 87 PRO A N 1
ATOM 682 C CA . PRO A 1 87 ? -6.167 -12.103 -14.510 1.00 91.38 87 PRO A CA 1
ATOM 683 C C . PRO A 1 87 ? -4.853 -12.660 -15.066 1.00 91.38 87 PRO A C 1
ATOM 685 O O . PRO A 1 87 ? -4.886 -13.490 -15.964 1.00 91.38 87 PRO A O 1
ATOM 688 N N . MET A 1 88 ? -3.702 -12.278 -14.504 1.00 89.38 88 MET A N 1
ATOM 689 C CA . MET A 1 88 ? -2.403 -12.792 -14.955 1.00 89.38 88 MET A CA 1
ATOM 690 C C . MET A 1 88 ? -2.219 -14.288 -14.670 1.00 89.38 88 MET A C 1
ATOM 692 O O . MET A 1 88 ? -1.559 -14.974 -15.444 1.00 89.38 88 MET A O 1
ATOM 696 N N . ILE A 1 89 ? -2.804 -14.797 -13.583 1.00 91.31 89 ILE A N 1
ATOM 697 C CA . ILE A 1 89 ? -2.705 -16.211 -13.197 1.00 91.31 89 ILE A CA 1
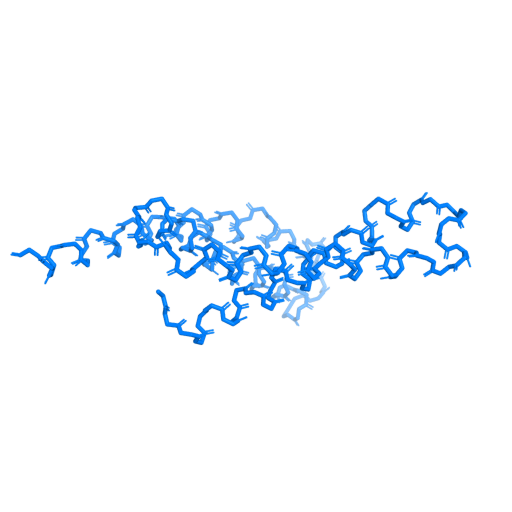ATOM 698 C C . ILE A 1 89 ? -3.765 -17.053 -13.917 1.00 91.31 89 ILE A C 1
ATOM 700 O O . ILE A 1 89 ? -3.453 -18.111 -14.455 1.00 91.31 89 ILE A O 1
ATOM 704 N N . PHE A 1 90 ? -5.022 -16.601 -13.923 1.00 92.06 90 PHE A N 1
ATOM 705 C CA . PHE A 1 90 ? -6.160 -17.402 -14.386 1.00 92.06 90 PHE A CA 1
ATOM 706 C C . PHE A 1 90 ? -6.541 -17.157 -15.852 1.00 92.06 90 PHE A C 1
ATOM 708 O O . PHE A 1 90 ? -7.192 -18.004 -16.458 1.00 92.06 90 PHE A O 1
ATOM 715 N N . ALA A 1 91 ? -6.150 -16.020 -16.432 1.00 89.12 91 ALA A N 1
ATOM 716 C CA . ALA A 1 91 ? -6.452 -15.648 -17.813 1.00 89.12 91 ALA A CA 1
ATOM 717 C C . ALA A 1 91 ? -5.249 -14.958 -18.500 1.00 89.12 91 ALA A C 1
ATOM 719 O O . ALA A 1 91 ? -5.383 -13.836 -18.994 1.00 89.12 91 ALA A O 1
ATOM 720 N N . PRO A 1 92 ? -4.072 -15.612 -18.573 1.00 84.00 92 PRO A N 1
ATOM 721 C CA . PRO A 1 92 ? -2.828 -14.994 -19.050 1.00 84.00 92 PRO A CA 1
ATOM 722 C C . PRO A 1 92 ? -2.880 -14.511 -20.509 1.00 84.00 92 PRO A C 1
ATOM 724 O O . PRO A 1 92 ? -2.103 -13.643 -20.893 1.00 84.00 92 PRO A O 1
ATOM 727 N N . GLY A 1 93 ? -3.793 -15.049 -21.326 1.00 84.25 93 GLY A N 1
ATOM 728 C CA . GLY A 1 93 ? -4.011 -14.616 -22.712 1.00 84.25 93 GLY A CA 1
ATOM 729 C C . GLY A 1 93 ? -4.932 -13.400 -22.867 1.00 84.25 93 GLY A C 1
ATOM 730 O O . GLY A 1 93 ? -5.161 -12.949 -23.987 1.00 84.25 93 GLY A O 1
ATOM 731 N N . ALA A 1 94 ? -5.502 -12.872 -21.780 1.00 83.81 94 ALA A N 1
ATOM 732 C CA . ALA A 1 94 ? -6.338 -11.683 -21.845 1.00 83.81 94 ALA A CA 1
ATOM 733 C C . ALA A 1 94 ? -5.470 -10.431 -22.049 1.00 83.81 94 ALA A C 1
ATOM 735 O O . ALA A 1 94 ? -4.664 -10.071 -21.192 1.00 83.81 94 ALA A O 1
ATOM 736 N N . ASN A 1 95 ? -5.710 -9.695 -23.138 1.00 79.69 95 ASN A N 1
ATOM 737 C CA . ASN A 1 95 ? -4.974 -8.464 -23.475 1.00 79.69 95 ASN A CA 1
ATOM 738 C C . ASN A 1 95 ? -5.098 -7.331 -22.439 1.00 79.69 95 ASN A C 1
ATOM 740 O O . ASN A 1 95 ? -4.439 -6.304 -22.574 1.00 79.69 95 ASN A O 1
ATOM 744 N N . GLN A 1 96 ? -5.958 -7.477 -21.430 1.00 75.56 96 GLN A N 1
ATOM 745 C CA . GLN A 1 96 ? -6.219 -6.443 -20.429 1.00 75.56 96 GLN A CA 1
ATOM 746 C C . GLN A 1 96 ? -5.489 -6.657 -19.097 1.00 75.56 96 GLN A C 1
ATOM 748 O O . GLN A 1 96 ? -5.648 -5.827 -18.207 1.00 75.56 96 GLN A O 1
ATOM 753 N N . GLY A 1 97 ? -4.662 -7.704 -18.967 1.00 81.75 97 GLY A N 1
ATOM 754 C CA . GLY A 1 97 ? -3.718 -7.915 -17.859 1.00 81.75 97 GLY A CA 1
ATOM 755 C C . GLY A 1 97 ? -4.167 -7.347 -16.492 1.00 81.75 97 GLY A C 1
ATOM 756 O O . GLY A 1 97 ? -5.259 -7.673 -16.023 1.00 81.75 97 GLY A O 1
ATOM 757 N N . PRO A 1 98 ? -3.370 -6.481 -15.838 1.00 90.75 98 PRO A N 1
ATOM 758 C CA . PRO A 1 98 ? -3.660 -5.962 -14.496 1.00 90.75 98 PRO A CA 1
ATOM 759 C C . PRO A 1 98 ? -4.739 -4.861 -14.413 1.00 90.75 98 PRO A C 1
ATOM 761 O O . PRO A 1 98 ? -4.939 -4.276 -13.343 1.00 90.75 98 PRO A O 1
ATOM 764 N N . MET A 1 99 ? -5.428 -4.525 -15.510 1.00 91.62 99 MET A N 1
ATOM 765 C CA . MET A 1 99 ? -6.328 -3.360 -15.567 1.00 91.62 99 MET A CA 1
ATOM 766 C C . MET A 1 99 ? -7.531 -3.482 -14.626 1.00 91.62 99 MET A C 1
ATOM 768 O O . MET A 1 99 ? -7.970 -2.479 -14.064 1.00 91.62 99 MET A O 1
ATOM 772 N N . LEU A 1 100 ? -8.026 -4.703 -14.396 1.00 91.88 100 LEU A N 1
ATOM 773 C CA . LEU A 1 100 ? -9.105 -4.969 -13.439 1.00 91.88 100 LEU A CA 1
ATOM 774 C C . LEU A 1 100 ? -8.713 -4.525 -12.019 1.00 91.88 100 LEU A C 1
ATOM 776 O O . LEU A 1 100 ? -9.491 -3.851 -11.342 1.00 91.88 100 LEU A O 1
ATOM 780 N N . GLY A 1 101 ? -7.490 -4.862 -11.601 1.00 91.56 101 GLY A N 1
ATOM 781 C CA . GLY A 1 101 ? -6.901 -4.462 -10.324 1.00 91.56 101 GLY A CA 1
ATOM 782 C C . GLY A 1 101 ? -6.783 -2.955 -10.179 1.00 91.56 101 GLY A C 1
ATOM 783 O O . GLY A 1 101 ? -7.202 -2.390 -9.170 1.00 91.56 101 GLY A O 1
ATOM 784 N N . LEU A 1 102 ? -6.239 -2.312 -11.212 1.00 91.81 102 LEU A N 1
ATOM 785 C CA . LEU A 1 102 ? -5.943 -0.881 -11.216 1.00 91.81 102 LEU A CA 1
ATOM 786 C C . LEU A 1 102 ? -7.201 -0.008 -11.244 1.00 91.81 102 LEU A C 1
ATOM 788 O O . LEU A 1 102 ? -7.276 0.962 -10.493 1.00 91.81 102 LEU A O 1
ATOM 792 N N . PHE A 1 103 ? -8.182 -0.337 -12.085 1.00 94.38 103 PHE A N 1
ATOM 793 C CA . PHE A 1 103 ? -9.316 0.556 -12.338 1.00 94.38 103 PHE A CA 1
ATOM 794 C C . PHE A 1 103 ? -10.596 0.188 -11.598 1.00 94.38 103 PHE A C 1
ATOM 796 O O . PHE A 1 103 ? -11.448 1.053 -11.414 1.00 94.38 103 PHE A O 1
ATOM 803 N N . ILE A 1 104 ? -10.750 -1.068 -11.172 1.00 94.25 104 ILE A N 1
ATOM 804 C CA . ILE A 1 104 ? -12.023 -1.548 -10.627 1.00 94.25 104 ILE A CA 1
ATOM 805 C C . ILE A 1 104 ? -11.834 -2.079 -9.214 1.00 94.25 104 ILE A C 1
ATOM 807 O O . ILE A 1 104 ? -12.281 -1.450 -8.256 1.00 94.25 104 ILE A O 1
ATOM 811 N N . THR A 1 105 ? -11.178 -3.226 -9.046 1.00 95.56 105 THR A N 1
ATOM 812 C CA . THR A 1 105 ? -11.208 -3.931 -7.758 1.00 95.56 105 THR A CA 1
ATOM 813 C C . THR A 1 105 ? -10.391 -3.212 -6.690 1.00 95.56 105 THR A C 1
ATOM 815 O O . THR A 1 105 ? -10.822 -3.170 -5.538 1.00 95.56 105 THR A O 1
ATOM 818 N N . GLY A 1 106 ? -9.259 -2.595 -7.042 1.00 94.00 106 GLY A N 1
ATOM 819 C CA . GLY A 1 106 ? -8.479 -1.765 -6.122 1.00 94.00 106 GLY A CA 1
ATOM 820 C C . GLY A 1 106 ? -9.280 -0.560 -5.616 1.00 94.00 106 GLY A C 1
ATOM 821 O O . GLY A 1 106 ? -9.554 -0.489 -4.415 1.00 94.00 106 GLY A O 1
ATOM 822 N N . PRO A 1 107 ? -9.731 0.351 -6.501 1.00 94.50 107 PRO A N 1
ATOM 823 C CA . PRO A 1 107 ? -10.530 1.512 -6.106 1.00 94.50 107 PRO A CA 1
ATOM 824 C C . PRO A 1 107 ? -11.827 1.156 -5.365 1.00 94.50 107 PRO A C 1
ATOM 826 O O . PRO A 1 107 ? -12.119 1.748 -4.324 1.00 94.50 107 PRO A O 1
ATOM 829 N N . LEU A 1 108 ? -12.588 0.160 -5.840 1.00 96.25 108 LEU A N 1
ATOM 830 C CA . LEU A 1 108 ? -13.827 -0.259 -5.175 1.00 96.25 108 LEU A CA 1
ATOM 831 C C . LEU A 1 108 ? -13.564 -0.827 -3.784 1.00 96.25 108 LEU A C 1
ATOM 833 O O . LEU A 1 108 ? -14.275 -0.480 -2.842 1.00 96.25 108 LEU A O 1
ATOM 837 N N . GLY A 1 109 ? -12.539 -1.665 -3.624 1.00 95.69 109 GLY A N 1
ATOM 838 C CA . GLY A 1 109 ? -12.195 -2.183 -2.304 1.00 95.69 109 GLY A CA 1
ATOM 839 C C . GLY A 1 109 ? -11.634 -1.114 -1.374 1.00 95.69 109 GLY A C 1
ATOM 840 O O . GLY A 1 109 ? -11.880 -1.185 -0.175 1.00 95.69 109 GLY A O 1
ATOM 841 N N . PHE A 1 110 ? -10.964 -0.083 -1.896 1.00 95.06 110 PHE A N 1
ATOM 842 C CA . PHE A 1 110 ? -10.534 1.057 -1.087 1.00 95.06 110 PHE A CA 1
ATOM 843 C C . PHE A 1 110 ? -11.738 1.813 -0.514 1.00 95.06 110 PHE A C 1
ATOM 845 O O . PHE A 1 110 ? -11.802 2.078 0.687 1.00 95.06 110 PHE A O 1
ATOM 852 N N . ILE A 1 111 ? -12.741 2.094 -1.348 1.00 96.19 111 ILE A N 1
ATOM 853 C CA . ILE A 1 111 ? -13.978 2.754 -0.915 1.00 96.19 111 ILE A CA 1
ATOM 854 C C . ILE A 1 111 ? -14.747 1.862 0.069 1.00 96.19 111 ILE A C 1
ATOM 856 O O . ILE A 1 111 ? -15.080 2.304 1.170 1.00 96.19 111 ILE A O 1
ATOM 860 N N . ALA A 1 112 ? -14.987 0.597 -0.291 1.00 95.00 112 ALA A N 1
ATOM 861 C CA . ALA A 1 112 ? -15.701 -0.360 0.554 1.00 95.00 112 ALA A CA 1
ATOM 862 C C . ALA A 1 112 ? -14.991 -0.574 1.898 1.00 95.00 112 ALA A C 1
ATOM 864 O O . ALA A 1 112 ? -15.633 -0.635 2.945 1.00 95.00 112 ALA A O 1
ATOM 865 N N . GLY A 1 113 ? -13.661 -0.613 1.881 1.00 93.94 113 GLY A N 1
ATOM 866 C CA . GLY A 1 113 ? -12.813 -0.644 3.059 1.00 93.94 113 GLY A CA 1
ATOM 867 C C . GLY A 1 113 ? -12.991 0.568 3.956 1.00 93.94 113 GLY A C 1
ATOM 868 O O . GLY A 1 113 ? -13.178 0.409 5.161 1.00 93.94 113 GLY A O 1
ATOM 869 N N . GLY A 1 114 ? -12.977 1.775 3.390 1.00 92.69 114 GLY A N 1
ATOM 870 C CA . GLY A 1 114 ? -13.196 3.005 4.148 1.00 92.69 114 GLY A CA 1
ATOM 871 C C . GLY A 1 114 ? -14.566 3.031 4.824 1.00 92.69 114 GLY A C 1
ATOM 872 O O . GLY A 1 114 ? -14.671 3.320 6.018 1.00 92.69 114 GLY A O 1
ATOM 873 N N . VAL A 1 115 ? -15.605 2.637 4.084 1.00 94.19 115 VAL A N 1
ATOM 874 C CA . VAL A 1 115 ? -16.977 2.501 4.593 1.00 94.19 115 VAL A CA 1
ATOM 875 C C . VAL A 1 115 ? -17.053 1.437 5.695 1.00 94.19 115 VAL A C 1
ATOM 877 O O . VAL A 1 115 ? -17.612 1.686 6.763 1.00 94.19 115 VAL A O 1
ATOM 880 N N . GLY A 1 116 ? -16.435 0.273 5.496 1.00 91.56 116 GLY A N 1
ATOM 881 C CA . GLY A 1 116 ? -16.355 -0.780 6.509 1.00 91.56 116 GLY A CA 1
ATOM 882 C C . GLY A 1 116 ? -15.640 -0.316 7.781 1.00 91.56 116 GLY A C 1
ATOM 883 O O . GLY A 1 116 ? -16.114 -0.572 8.888 1.00 91.56 116 GLY A O 1
ATOM 884 N N . GLY A 1 117 ? -14.548 0.437 7.637 1.00 91.12 117 GLY A N 1
ATOM 885 C CA . GLY A 1 117 ? -13.809 1.049 8.741 1.00 91.12 117 GLY A CA 1
ATOM 886 C C . GLY A 1 117 ? -14.640 2.057 9.540 1.00 91.12 117 GLY A C 1
ATOM 887 O O . GLY A 1 117 ? -14.586 2.063 10.773 1.00 91.12 117 GLY A O 1
ATOM 888 N N . PHE A 1 118 ? -15.462 2.859 8.856 1.00 90.25 118 PHE A N 1
ATOM 889 C CA . PHE A 1 118 ? -16.435 3.761 9.479 1.00 90.25 118 PHE A CA 1
ATOM 890 C C . PHE A 1 118 ? -17.466 2.991 10.322 1.00 90.25 118 PHE A C 1
ATOM 892 O O . PHE A 1 118 ? -17.631 3.272 11.513 1.00 90.25 118 PHE A O 1
ATOM 899 N N . PHE A 1 119 ? -18.121 1.980 9.740 1.00 90.81 119 PHE A N 1
ATOM 900 C CA . PHE A 1 119 ? -19.117 1.167 10.449 1.00 90.81 119 PHE A CA 1
ATOM 901 C C . PHE A 1 119 ? -18.513 0.397 11.625 1.00 90.81 119 PHE A C 1
ATOM 903 O O . PHE A 1 119 ? -19.095 0.375 12.712 1.00 90.81 119 PHE A O 1
ATOM 910 N N . TYR A 1 120 ? -17.322 -0.174 11.444 1.00 88.25 120 TYR A N 1
ATOM 911 C CA . TYR A 1 120 ? -16.594 -0.864 12.505 1.00 88.25 120 TYR A CA 1
ATOM 912 C C . TYR A 1 120 ? -16.332 0.054 13.706 1.00 88.25 120 TYR A C 1
ATOM 914 O O . TYR A 1 120 ? -16.575 -0.335 14.852 1.00 88.25 120 TYR A O 1
ATOM 922 N N . TRP A 1 121 ? -15.898 1.294 13.458 1.00 88.75 121 TRP A N 1
ATOM 923 C CA . TRP A 1 121 ? -15.690 2.272 14.524 1.00 88.75 121 TRP A CA 1
ATOM 924 C C . TRP A 1 121 ? -16.988 2.614 15.261 1.00 88.75 121 TRP A C 1
ATOM 926 O O . TRP A 1 121 ? -16.998 2.632 16.493 1.00 88.75 121 TRP A O 1
ATOM 936 N N . MET A 1 122 ? -18.094 2.826 14.538 1.00 87.75 122 MET A N 1
ATOM 937 C CA . MET A 1 122 ? -19.391 3.119 15.160 1.00 87.75 122 MET A CA 1
ATOM 938 C C . MET A 1 122 ? -19.861 1.988 16.083 1.00 87.75 122 MET A C 1
ATOM 940 O O . MET A 1 122 ? -20.303 2.252 17.202 1.00 87.75 122 MET A O 1
ATOM 944 N N . VAL A 1 123 ? -19.736 0.730 15.647 1.00 87.88 123 VAL A N 1
ATOM 945 C CA . VAL A 1 123 ? -20.105 -0.441 16.461 1.00 87.88 123 VAL A CA 1
ATOM 946 C C . VAL A 1 123 ? -19.207 -0.553 17.692 1.00 87.88 123 VAL A C 1
ATOM 948 O O . VAL A 1 123 ? -19.695 -0.807 18.794 1.00 87.88 123 VAL A O 1
ATOM 951 N N . LYS A 1 124 ? -17.900 -0.317 17.535 1.00 83.12 124 LYS A N 1
ATOM 952 C CA . LYS A 1 124 ? -16.949 -0.358 18.649 1.00 83.12 124 LYS A CA 1
ATOM 953 C C . LYS A 1 124 ? -17.218 0.745 19.677 1.00 83.12 124 LYS A C 1
ATOM 955 O O . LYS A 1 124 ? -17.178 0.465 20.870 1.00 83.12 124 LYS A O 1
ATOM 960 N N . LYS A 1 125 ? -17.539 1.967 19.233 1.00 79.50 125 LYS A N 1
ATOM 961 C CA . LYS A 1 125 ? -17.894 3.087 20.118 1.00 79.50 125 LYS A CA 1
ATOM 962 C C . LYS A 1 125 ? -19.175 2.804 20.906 1.00 79.50 125 LYS A C 1
ATOM 964 O O . LYS A 1 125 ? -19.203 3.066 22.099 1.00 79.50 125 LYS A O 1
ATOM 969 N N . LYS A 1 126 ? -20.194 2.210 20.272 1.00 71.75 126 LYS A N 1
ATOM 970 C CA . LYS A 1 126 ? -21.437 1.797 20.950 1.00 71.75 126 LYS A CA 1
ATOM 971 C C . LYS A 1 126 ? -21.240 0.707 22.009 1.00 71.75 126 LYS A C 1
ATOM 973 O O . LYS A 1 126 ? -22.050 0.626 22.911 1.00 71.75 126 LYS A O 1
ATOM 978 N N . ARG A 1 127 ? -20.213 -0.142 21.891 1.00 67.38 127 ARG A N 1
ATOM 979 C CA . ARG A 1 127 ? -19.891 -1.174 22.898 1.00 67.38 127 ARG A CA 1
ATOM 980 C C . ARG A 1 127 ? -19.091 -0.647 24.092 1.00 67.38 127 ARG A C 1
ATOM 982 O O . ARG A 1 127 ? -18.930 -1.375 25.063 1.00 67.38 127 ARG A O 1
ATOM 989 N N . ALA A 1 128 ? -18.524 0.552 23.979 1.00 62.38 128 ALA A N 1
ATOM 990 C CA . ALA A 1 128 ? -17.706 1.178 25.016 1.00 62.38 128 ALA A CA 1
ATOM 991 C C . ALA A 1 128 ? -18.465 2.255 25.817 1.00 62.38 128 ALA A C 1
ATOM 993 O O . ALA A 1 128 ? -17.887 2.822 26.741 1.00 62.38 128 ALA A O 1
ATOM 994 N N . ALA A 1 129 ? -19.710 2.549 25.431 1.00 54.91 129 ALA A N 1
ATOM 995 C CA . ALA A 1 129 ? -20.657 3.422 26.123 1.00 54.91 129 ALA A CA 1
ATOM 996 C C . ALA A 1 129 ? -21.748 2.563 26.769 1.00 54.91 129 ALA A C 1
ATOM 998 O O . ALA A 1 129 ? -22.245 2.977 27.835 1.00 54.91 129 ALA A O 1
#

Sequence (129 aa):
MNNFFRFVITAIVFVAAFFFIYWVPLSLIPYVHELGISYFISLGCAAFAAWYVWRKSASADAGLTQSIIYGAFIIGGISFCAGFFGPMIFAPGANQGPMLGLFITGPLGFIAGGVGGFFYWMVKKKRAA